Protein AF-A0A5B9FM69-F1 (afdb_monomer)

Nearest PDB structures (foldseek):
  6emp-assembly1_A  TM=1.936E-01  e=2.712E-01  Homo sapiens
  7oyc-assembly1_V2  TM=2.581E-01  e=1.590E+00  Xenopus laevis

Solvent-accessible surface area (backbone atoms only — not comparable to full-atom values): 10430 Å² total; per-residue (Å²): 132,83,83,48,47,67,58,38,28,52,36,34,48,50,35,44,76,70,70,47,62,25,69,78,75,75,26,69,88,43,74,47,33,52,59,26,55,71,66,40,82,90,51,69,82,88,54,52,73,71,35,48,50,43,25,50,40,35,50,46,31,46,75,73,72,38,68,29,69,78,78,74,30,68,92,44,74,45,33,51,54,25,49,53,42,49,52,41,26,75,75,71,75,44,74,71,78,62,87,50,73,85,74,39,82,86,81,60,91,82,66,69,64,59,101,43,70,69,42,41,32,72,72,72,45,77,88,51,101,70,85,51,86,51,57,43,76,45,72,48,93,60,79,42,60,42,94,92,44,74,90,43,79,40,54,66,51,73,40,44,61,92,47,41,63,70,72,54,59,80,123

Structure (mmCIF, N/CA/C/O backbone):
data_AF-A0A5B9FM69-F1
#
_entry.id   AF-A0A5B9FM69-F1
#
loop_
_atom_site.group_PDB
_atom_site.id
_atom_site.type_symbol
_atom_site.label_atom_id
_atom_site.label_alt_id
_atom_site.label_comp_id
_atom_site.label_asym_id
_atom_site.label_entity_id
_atom_site.label_seq_id
_atom_site.pdbx_PDB_ins_code
_atom_site.Cartn_x
_atom_site.Cartn_y
_atom_site.Cartn_z
_atom_site.occupancy
_atom_site.B_iso_or_equiv
_atom_site.auth_seq_id
_atom_site.auth_comp_id
_atom_site.auth_asym_id
_atom_site.auth_atom_id
_atom_site.pdbx_PDB_model_num
ATOM 1 N N . MET A 1 1 ? 23.611 -0.605 -6.144 1.00 62.72 1 MET A N 1
ATOM 2 C CA . MET A 1 1 ? 22.777 -1.787 -5.864 1.00 62.72 1 MET A CA 1
ATOM 3 C C . MET A 1 1 ? 22.839 -2.655 -7.096 1.00 62.72 1 MET A C 1
ATOM 5 O O . MET A 1 1 ? 22.660 -2.117 -8.184 1.00 62.72 1 MET A O 1
ATOM 9 N N . ASP A 1 2 ? 23.146 -3.936 -6.931 1.00 73.56 2 ASP A N 1
ATOM 10 C CA . ASP A 1 2 ? 23.176 -4.864 -8.056 1.00 73.56 2 ASP A CA 1
ATOM 11 C C . ASP A 1 2 ? 21.736 -5.282 -8.391 1.00 73.56 2 ASP A C 1
ATOM 13 O O . ASP A 1 2 ? 21.009 -5.719 -7.492 1.00 73.56 2 ASP A O 1
ATOM 17 N N . PRO A 1 3 ? 21.280 -5.110 -9.644 1.00 76.75 3 PRO A N 1
ATOM 18 C CA . PRO A 1 3 ? 19.911 -5.429 -10.019 1.00 76.75 3 PRO A CA 1
ATOM 19 C C . PRO A 1 3 ? 19.672 -6.933 -9.879 1.00 76.75 3 PRO A C 1
ATOM 21 O O . PRO A 1 3 ? 20.336 -7.754 -10.514 1.00 76.75 3 PRO A O 1
ATOM 24 N N . THR A 1 4 ? 18.703 -7.302 -9.043 1.00 87.75 4 THR A N 1
ATOM 25 C CA . THR A 1 4 ? 18.326 -8.704 -8.851 1.00 87.75 4 THR A CA 1
ATOM 26 C C . THR A 1 4 ? 17.656 -9.262 -10.116 1.00 87.75 4 THR A C 1
ATOM 28 O O . THR A 1 4 ? 17.087 -8.505 -10.912 1.00 87.75 4 THR A O 1
ATOM 31 N N . PRO A 1 5 ? 17.635 -10.593 -10.316 1.00 90.62 5 PRO A N 1
ATOM 32 C CA . PRO A 1 5 ? 16.958 -11.187 -11.471 1.00 90.62 5 PRO A CA 1
ATOM 33 C C . PRO A 1 5 ? 15.478 -10.792 -11.583 1.00 90.62 5 PRO A C 1
ATOM 35 O O . PRO A 1 5 ? 14.947 -10.670 -12.684 1.00 90.62 5 PRO A O 1
ATOM 38 N N . GLN A 1 6 ? 14.801 -10.557 -10.455 1.00 90.25 6 GLN A N 1
ATOM 39 C CA . GLN A 1 6 ? 13.401 -10.128 -10.426 1.00 90.25 6 GLN A CA 1
ATOM 40 C C . GLN A 1 6 ? 13.214 -8.716 -10.994 1.00 90.25 6 GLN A C 1
ATOM 42 O O . GLN A 1 6 ? 12.333 -8.509 -11.828 1.00 90.25 6 GLN A O 1
ATOM 47 N N . ILE A 1 7 ? 14.077 -7.778 -10.598 1.00 91.50 7 ILE A N 1
ATOM 48 C CA . ILE A 1 7 ? 14.124 -6.405 -11.123 1.00 91.50 7 ILE A CA 1
ATOM 49 C C . ILE A 1 7 ? 14.290 -6.441 -12.646 1.00 91.50 7 ILE A C 1
ATOM 51 O O . ILE A 1 7 ? 13.524 -5.818 -13.381 1.00 91.50 7 ILE A O 1
ATOM 55 N N . ILE A 1 8 ? 15.229 -7.255 -13.136 1.00 92.69 8 ILE A N 1
ATOM 56 C CA . ILE A 1 8 ? 15.493 -7.386 -14.573 1.00 92.69 8 ILE A CA 1
ATOM 57 C C . ILE A 1 8 ? 14.285 -7.982 -15.311 1.00 92.69 8 ILE A C 1
ATOM 59 O O . ILE A 1 8 ? 13.925 -7.483 -16.377 1.00 92.69 8 ILE A O 1
ATOM 63 N N . ARG A 1 9 ? 13.608 -8.995 -14.751 1.00 93.81 9 ARG A N 1
ATOM 64 C CA . ARG A 1 9 ? 12.388 -9.563 -15.357 1.00 93.81 9 ARG A CA 1
ATOM 65 C C . ARG A 1 9 ? 11.273 -8.533 -15.473 1.00 93.81 9 ARG A C 1
ATOM 67 O O . ARG A 1 9 ? 10.587 -8.500 -16.492 1.00 93.81 9 ARG A O 1
ATOM 74 N N . ILE A 1 10 ? 11.084 -7.699 -14.453 1.00 93.00 10 ILE A N 1
ATOM 75 C CA . ILE A 1 10 ? 10.063 -6.645 -14.469 1.00 93.00 10 ILE A CA 1
ATOM 76 C C . ILE A 1 10 ? 10.408 -5.586 -15.525 1.00 93.00 10 ILE A C 1
ATOM 78 O O . ILE A 1 10 ? 9.547 -5.238 -16.332 1.00 93.00 10 ILE A O 1
ATOM 82 N N . ALA A 1 11 ? 11.673 -5.173 -15.630 1.00 93.19 11 ALA A N 1
ATOM 83 C CA . ALA A 1 11 ? 12.121 -4.276 -16.698 1.00 93.19 11 ALA A CA 1
ATOM 84 C C . ALA A 1 11 ? 11.940 -4.889 -18.105 1.00 93.19 11 ALA A C 1
ATOM 86 O O . ALA A 1 11 ? 11.457 -4.226 -19.022 1.00 93.19 11 ALA A O 1
ATOM 87 N N . GLN A 1 12 ? 12.264 -6.174 -18.296 1.00 93.88 12 GLN A N 1
ATOM 88 C CA . GLN A 1 12 ? 12.031 -6.891 -19.560 1.00 93.88 12 GLN A CA 1
ATOM 89 C C . GLN A 1 12 ? 10.530 -6.993 -19.891 1.00 93.88 12 GLN A C 1
ATOM 91 O O . GLN A 1 12 ? 10.140 -6.835 -21.051 1.00 93.88 12 GLN A O 1
ATOM 96 N N . ARG A 1 13 ? 9.660 -7.209 -18.895 1.00 92.56 13 ARG A N 1
ATOM 97 C CA . ARG A 1 13 ? 8.199 -7.159 -19.086 1.00 92.56 13 ARG A CA 1
ATOM 98 C C . ARG A 1 13 ? 7.764 -5.786 -19.584 1.00 92.56 13 ARG A C 1
ATOM 100 O O . ARG A 1 13 ? 7.085 -5.713 -20.604 1.00 92.56 13 ARG A O 1
ATOM 107 N N . TYR A 1 14 ? 8.224 -4.717 -18.940 1.00 93.75 14 TYR A N 1
ATOM 108 C CA . TYR A 1 14 ? 7.918 -3.347 -19.350 1.00 93.75 14 TYR A CA 1
ATOM 109 C C . TYR A 1 14 ? 8.358 -3.044 -20.790 1.00 93.75 14 TYR A C 1
ATOM 111 O O . TYR A 1 14 ? 7.566 -2.587 -21.612 1.00 93.75 14 TYR A O 1
ATOM 119 N N . LEU A 1 15 ? 9.592 -3.399 -21.155 1.00 92.31 15 LEU A N 1
ATOM 120 C CA . LEU A 1 15 ? 10.103 -3.225 -22.520 1.00 92.31 15 LEU A CA 1
ATOM 121 C C . LEU A 1 15 ? 9.302 -4.023 -23.561 1.00 92.31 15 LEU A C 1
ATOM 123 O O . LEU A 1 15 ? 9.153 -3.592 -24.707 1.00 92.31 15 LEU A O 1
ATOM 127 N N . THR A 1 16 ? 8.772 -5.182 -23.171 1.00 92.88 16 THR A N 1
ATOM 128 C CA . THR A 1 16 ? 7.880 -5.981 -24.020 1.00 92.88 16 THR A CA 1
ATOM 129 C C . THR A 1 16 ? 6.528 -5.289 -24.201 1.00 92.88 16 THR A C 1
ATOM 131 O O . THR A 1 16 ? 6.047 -5.203 -25.330 1.00 92.88 16 THR A O 1
ATOM 134 N N . LEU A 1 17 ? 5.956 -4.712 -23.135 1.00 91.75 17 LEU A N 1
ATOM 135 C CA . LEU A 1 17 ? 4.724 -3.909 -23.201 1.00 91.75 17 LEU A CA 1
ATOM 136 C C . LEU A 1 17 ? 4.884 -2.692 -24.127 1.00 91.75 17 LEU A C 1
ATOM 138 O O . LEU A 1 17 ? 3.985 -2.384 -24.908 1.00 91.75 17 LEU A O 1
ATOM 142 N N . LYS A 1 18 ? 6.064 -2.062 -24.126 1.00 90.75 18 LYS A N 1
ATOM 143 C CA . LYS A 1 18 ? 6.427 -0.968 -25.044 1.00 90.75 18 LYS A CA 1
ATOM 144 C C . LYS A 1 18 ? 6.761 -1.416 -26.474 1.00 90.75 18 LYS A C 1
ATOM 146 O O . LYS A 1 18 ? 7.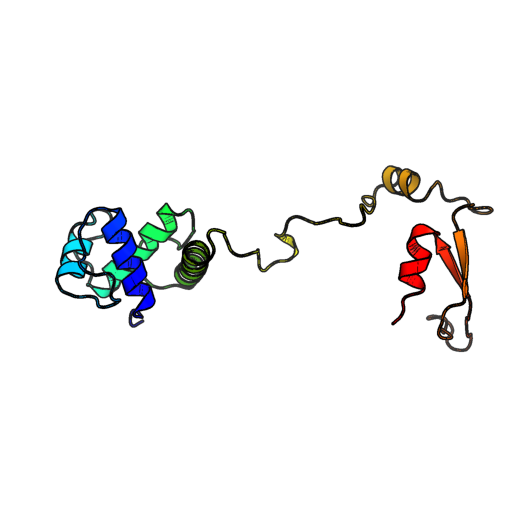116 -0.582 -27.302 1.00 90.75 18 LYS A O 1
ATOM 151 N N . LYS A 1 19 ? 6.638 -2.712 -26.793 1.00 90.62 19 LYS A N 1
ATOM 152 C CA . LYS A 1 19 ? 6.953 -3.307 -28.108 1.00 90.62 19 LYS A CA 1
ATOM 153 C C . LYS A 1 19 ? 8.417 -3.109 -28.544 1.00 90.62 19 LYS A C 1
ATOM 155 O O . LYS A 1 19 ? 8.713 -3.065 -29.737 1.00 90.62 19 LYS A O 1
ATOM 160 N N . LEU A 1 20 ? 9.351 -3.016 -27.590 1.00 89.06 20 LEU A N 1
ATOM 161 C CA . LEU A 1 20 ? 10.779 -2.765 -27.853 1.00 89.06 20 LEU A CA 1
ATOM 162 C C . LEU A 1 20 ? 11.635 -4.040 -27.973 1.00 89.06 20 LEU A C 1
ATOM 164 O O . LEU A 1 20 ? 12.820 -3.944 -28.297 1.00 89.06 20 LEU A O 1
ATOM 168 N N . ASN A 1 21 ? 11.031 -5.221 -27.789 1.00 85.31 21 ASN A N 1
ATOM 169 C CA . ASN A 1 21 ? 11.637 -6.550 -27.960 1.00 85.31 21 ASN A CA 1
ATOM 170 C C . ASN A 1 21 ? 12.972 -6.736 -27.205 1.00 85.31 21 ASN A C 1
ATOM 172 O O . ASN A 1 21 ? 14.023 -6.892 -27.834 1.00 85.31 21 ASN A O 1
ATOM 176 N N . PRO A 1 22 ? 12.952 -6.784 -25.861 1.00 85.31 22 PRO A N 1
ATOM 177 C CA . PRO A 1 22 ? 14.158 -6.976 -25.047 1.00 85.31 22 PRO A CA 1
ATOM 178 C C . PRO A 1 22 ? 14.765 -8.387 -25.155 1.00 85.31 22 PRO A C 1
ATOM 180 O O . PRO A 1 22 ? 15.900 -8.599 -24.737 1.00 85.31 22 PRO A O 1
ATOM 183 N N . GLY A 1 23 ? 14.043 -9.349 -25.736 1.00 88.00 23 GLY A N 1
ATOM 184 C CA . GLY A 1 23 ? 14.411 -10.763 -25.755 1.00 88.00 23 GLY A CA 1
ATOM 185 C C . GLY A 1 23 ? 13.541 -11.578 -24.800 1.00 88.00 23 GLY A C 1
ATOM 186 O O . GLY A 1 23 ? 12.386 -11.228 -24.569 1.00 88.00 23 GLY A O 1
ATOM 187 N N . ALA A 1 24 ? 14.084 -12.680 -24.281 1.00 88.62 24 ALA A N 1
ATOM 188 C CA . ALA A 1 24 ? 13.394 -13.504 -23.293 1.00 88.62 24 ALA A CA 1
ATOM 189 C C . ALA A 1 24 ? 13.312 -12.779 -21.938 1.00 88.62 24 ALA A C 1
ATOM 191 O O . ALA A 1 24 ? 14.230 -12.055 -21.564 1.00 88.62 24 ALA A O 1
ATOM 192 N N . ILE A 1 25 ? 12.220 -12.992 -21.199 1.00 89.69 25 ILE A N 1
ATOM 193 C CA . ILE A 1 25 ? 12.048 -12.491 -19.828 1.00 89.69 25 ILE A CA 1
ATOM 194 C C . ILE A 1 25 ? 12.681 -13.511 -18.873 1.00 89.69 25 ILE A C 1
ATOM 196 O O . ILE A 1 25 ? 11.998 -14.309 -18.233 1.00 89.69 25 ILE A O 1
ATOM 200 N N . ASP A 1 26 ? 14.007 -13.546 -18.845 1.00 87.81 26 ASP A N 1
ATOM 201 C CA . ASP A 1 26 ? 14.808 -14.516 -18.090 1.00 87.81 26 ASP A CA 1
ATOM 202 C C . ASP A 1 26 ? 15.371 -13.938 -16.780 1.00 87.81 26 ASP A C 1
ATOM 204 O O . ASP A 1 26 ? 15.633 -14.682 -15.828 1.00 87.81 26 ASP A O 1
ATOM 208 N N . GLY A 1 27 ? 15.450 -12.611 -16.669 1.00 88.75 27 GLY A N 1
ATOM 209 C CA . GLY A 1 27 ? 16.115 -11.919 -15.566 1.00 88.75 27 GLY A CA 1
ATOM 210 C C . GLY A 1 27 ? 17.607 -11.701 -15.793 1.00 88.75 27 GLY A C 1
ATOM 211 O O . GLY A 1 27 ? 18.320 -11.404 -14.839 1.00 88.75 27 GLY A O 1
ATOM 212 N N . ILE A 1 28 ? 18.082 -11.835 -17.034 1.00 88.88 28 ILE A N 1
ATOM 213 C CA . ILE A 1 28 ? 19.466 -11.576 -17.426 1.00 88.88 28 ILE A CA 1
ATOM 214 C C . ILE A 1 28 ? 19.502 -10.340 -18.327 1.00 88.88 28 ILE A C 1
ATOM 216 O O . ILE A 1 28 ? 18.934 -10.293 -19.421 1.00 88.88 28 ILE A O 1
ATOM 220 N N . ALA A 1 29 ? 20.214 -9.307 -17.882 1.00 86.19 29 ALA A N 1
ATOM 221 C CA . ALA A 1 29 ? 20.383 -8.083 -18.653 1.00 86.19 29 ALA A CA 1
ATOM 222 C C . ALA A 1 29 ? 21.442 -8.295 -19.753 1.00 86.19 29 ALA A C 1
ATOM 224 O O . ALA A 1 29 ? 22.621 -7.986 -19.590 1.00 86.19 29 ALA A O 1
ATOM 225 N N . GLY A 1 30 ? 21.021 -8.894 -20.871 1.00 86.88 30 GLY A N 1
ATOM 226 C CA . GLY A 1 30 ? 21.855 -9.118 -22.053 1.00 86.88 30 GLY A CA 1
ATOM 227 C C . GLY A 1 30 ? 21.866 -7.940 -23.037 1.00 86.88 30 GLY A C 1
ATOM 228 O O . GLY A 1 30 ? 21.148 -6.953 -22.883 1.00 86.88 30 GLY A O 1
ATOM 229 N N . LYS A 1 31 ? 22.637 -8.075 -24.129 1.00 88.56 31 LYS A N 1
ATOM 230 C CA . LYS A 1 31 ? 22.775 -7.042 -25.181 1.00 88.56 31 LYS A CA 1
ATOM 231 C C . LYS A 1 31 ? 21.433 -6.578 -25.766 1.00 88.56 31 LYS A C 1
ATOM 233 O O . LYS A 1 31 ? 21.276 -5.397 -26.054 1.00 88.56 31 LYS A O 1
ATOM 238 N N . LYS A 1 32 ? 20.468 -7.492 -25.936 1.00 89.81 32 LYS A N 1
ATOM 239 C CA . LYS A 1 32 ? 19.126 -7.169 -26.455 1.00 89.81 32 LYS A CA 1
ATOM 240 C C . LYS A 1 32 ? 18.324 -6.311 -25.474 1.00 89.81 32 LYS A C 1
ATOM 242 O O . LYS A 1 32 ? 17.722 -5.332 -25.900 1.00 89.81 32 LYS A O 1
ATOM 247 N N . THR A 1 33 ? 18.385 -6.622 -24.178 1.00 90.94 33 THR A N 1
ATOM 248 C CA . THR A 1 33 ? 17.751 -5.827 -23.120 1.00 90.94 33 THR A CA 1
ATOM 249 C C . THR A 1 33 ? 18.307 -4.404 -23.109 1.00 90.94 33 THR A C 1
ATOM 251 O O . THR A 1 33 ? 17.535 -3.453 -23.127 1.00 90.94 33 THR A O 1
ATOM 254 N N . TYR A 1 34 ? 19.633 -4.240 -23.179 1.00 89.00 34 TYR A N 1
ATOM 255 C CA . TYR A 1 34 ? 20.253 -2.910 -23.238 1.00 89.00 34 TYR A CA 1
ATOM 256 C C . TYR A 1 34 ? 19.900 -2.142 -24.514 1.00 89.00 34 TYR A C 1
ATOM 258 O O . TYR A 1 34 ? 19.537 -0.973 -24.437 1.00 89.00 34 TYR A O 1
ATOM 266 N N . ALA A 1 35 ? 19.897 -2.806 -25.673 1.00 89.69 35 ALA A N 1
ATOM 267 C CA . ALA A 1 35 ? 19.465 -2.184 -26.923 1.00 89.69 35 ALA A CA 1
ATOM 268 C C . ALA A 1 35 ? 17.984 -1.764 -26.897 1.00 89.69 35 ALA A C 1
ATOM 270 O O . ALA A 1 35 ? 17.610 -0.798 -27.556 1.00 89.69 35 ALA A O 1
ATOM 271 N N . ALA A 1 36 ? 17.132 -2.484 -26.163 1.00 90.19 36 ALA A N 1
ATOM 272 C CA . ALA A 1 36 ? 15.739 -2.101 -25.955 1.00 90.19 36 ALA A CA 1
ATOM 273 C C . ALA A 1 36 ? 15.611 -0.913 -24.987 1.00 90.19 36 ALA A C 1
ATOM 275 O O . ALA A 1 36 ? 14.819 -0.015 -25.253 1.00 90.19 36 ALA A O 1
ATOM 276 N N . LEU A 1 37 ? 16.425 -0.855 -23.926 1.00 89.88 37 LEU A N 1
ATOM 277 C CA . LEU A 1 37 ? 16.489 0.303 -23.023 1.00 89.88 37 LEU A CA 1
ATOM 278 C C . LEU A 1 37 ? 16.945 1.577 -23.746 1.00 89.88 37 LEU A C 1
ATOM 280 O O . LEU A 1 37 ? 16.394 2.641 -23.499 1.00 89.88 37 LEU A O 1
ATOM 284 N N . ASP A 1 38 ? 17.897 1.475 -24.676 1.00 88.56 38 ASP A N 1
ATOM 285 C CA . ASP A 1 38 ? 18.386 2.619 -25.463 1.00 88.56 38 ASP A CA 1
ATOM 286 C C . ASP A 1 38 ? 17.339 3.210 -26.422 1.00 88.56 38 ASP A C 1
ATOM 288 O O . ASP A 1 38 ? 17.516 4.324 -26.924 1.00 88.56 38 ASP A O 1
ATOM 292 N N . LYS A 1 39 ? 16.256 2.470 -26.691 1.00 88.69 39 LYS A N 1
ATOM 293 C CA . LYS A 1 39 ? 15.122 2.935 -27.500 1.00 88.69 39 LYS A CA 1
ATOM 294 C C . LYS A 1 39 ? 14.070 3.689 -26.684 1.00 88.69 39 LYS A C 1
ATOM 296 O O . LYS A 1 39 ? 13.180 4.275 -27.296 1.00 88.69 39 LYS A O 1
ATOM 301 N N . LEU A 1 40 ? 14.141 3.667 -25.350 1.00 87.62 40 LEU A N 1
ATOM 302 C CA . LEU A 1 40 ? 13.269 4.483 -24.504 1.00 87.62 40 LEU A CA 1
ATOM 303 C C . LEU A 1 40 ? 13.701 5.946 -24.625 1.00 87.62 40 LEU A C 1
ATOM 305 O O . LEU A 1 40 ? 14.827 6.300 -24.278 1.00 87.62 40 LEU A O 1
ATOM 309 N N . ASN A 1 41 ? 12.812 6.792 -25.142 1.00 85.81 41 ASN A N 1
ATOM 310 C CA . ASN A 1 41 ? 13.101 8.210 -25.368 1.00 85.81 41 ASN A CA 1
ATOM 311 C C . ASN A 1 41 ? 13.031 9.020 -24.069 1.00 85.81 41 ASN A C 1
ATOM 313 O O . ASN A 1 41 ? 13.635 10.085 -23.972 1.00 85.81 41 ASN A O 1
ATOM 317 N N . GLU A 1 42 ? 12.300 8.508 -23.081 1.00 87.38 42 GLU A N 1
ATOM 318 C CA . GLU A 1 42 ? 12.130 9.100 -21.758 1.00 87.38 42 GLU A CA 1
ATOM 319 C C . GLU A 1 42 ? 13.418 9.021 -20.921 1.00 87.38 42 GLU A C 1
ATOM 321 O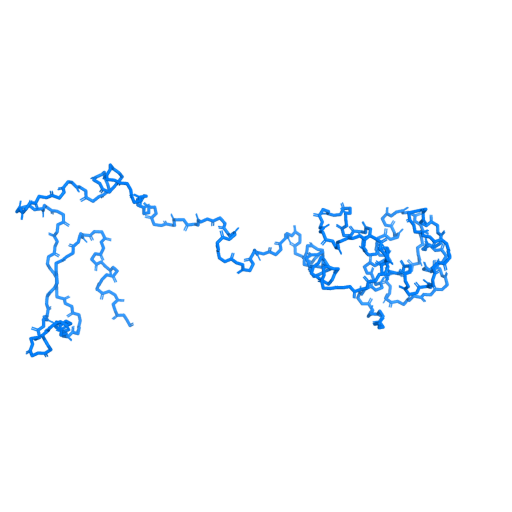 O . GLU A 1 42 ? 13.591 9.784 -19.972 1.00 87.38 42 GLU A O 1
ATOM 326 N N . LEU A 1 43 ? 14.342 8.116 -21.273 1.00 89.31 43 LEU A N 1
ATOM 327 C CA . LEU A 1 43 ? 15.594 7.911 -20.552 1.00 89.31 43 LEU A CA 1
ATOM 328 C C . LEU A 1 43 ? 16.775 8.607 -21.245 1.00 89.31 43 LEU A C 1
ATOM 330 O O . LEU A 1 43 ? 16.982 8.455 -22.453 1.00 89.31 43 LEU A O 1
ATOM 334 N N . PRO A 1 44 ? 17.643 9.307 -20.495 1.00 89.00 44 PRO A N 1
ATOM 335 C CA . PRO A 1 44 ? 18.851 9.884 -21.064 1.00 89.00 44 PRO A CA 1
ATOM 336 C C . PRO A 1 44 ? 19.804 8.819 -21.620 1.00 89.00 44 PRO A C 1
ATOM 338 O O . PRO A 1 44 ? 20.255 7.907 -20.921 1.00 89.00 44 PRO A O 1
ATOM 341 N N . LYS A 1 45 ? 20.209 8.987 -22.884 1.00 86.12 45 LYS A N 1
ATOM 342 C CA . LYS A 1 45 ? 21.147 8.072 -23.560 1.00 86.12 45 LYS A CA 1
ATOM 343 C C . LYS A 1 45 ? 22.525 8.012 -22.896 1.00 86.12 45 LYS A C 1
ATOM 345 O O . LYS A 1 45 ? 23.190 6.984 -23.002 1.00 86.12 45 LYS A O 1
ATOM 350 N N . SER A 1 46 ? 22.925 9.074 -22.193 1.00 88.12 46 SER A N 1
ATOM 351 C CA . SER A 1 46 ? 24.198 9.184 -21.467 1.00 88.12 46 SER A CA 1
ATOM 352 C C . SER A 1 46 ? 24.283 8.300 -20.219 1.00 88.12 46 SER A C 1
ATOM 354 O O . SER A 1 46 ? 25.367 8.128 -19.662 1.00 88.12 46 SER A O 1
ATOM 356 N N . TRP A 1 47 ? 23.161 7.748 -19.750 1.00 89.69 47 TRP A N 1
ATOM 357 C CA . TRP A 1 47 ? 23.148 6.914 -18.555 1.00 89.69 47 TRP A CA 1
ATOM 358 C C . TRP A 1 47 ? 23.804 5.553 -18.784 1.00 89.69 47 TRP A C 1
ATOM 360 O O . TRP A 1 47 ? 23.686 4.943 -19.850 1.00 89.69 47 TRP A O 1
ATOM 370 N N . LYS A 1 48 ? 24.463 5.058 -17.731 1.00 90.31 48 LYS A N 1
ATOM 371 C CA . LYS A 1 48 ? 24.985 3.690 -17.673 1.00 90.31 48 LYS A CA 1
ATOM 372 C C . LYS A 1 48 ? 23.846 2.670 -17.721 1.00 90.31 48 LYS A C 1
ATOM 374 O O . LYS A 1 48 ? 22.704 2.974 -17.377 1.00 90.31 48 LYS A O 1
ATOM 379 N N . ALA A 1 49 ? 24.191 1.453 -18.117 1.00 86.38 49 ALA A N 1
ATOM 380 C CA . ALA A 1 49 ? 23.274 0.333 -18.275 1.00 86.38 49 ALA A CA 1
ATOM 381 C C . ALA A 1 49 ? 22.429 0.053 -17.016 1.00 86.38 49 ALA A C 1
ATOM 383 O O . ALA A 1 49 ? 21.207 -0.065 -17.116 1.00 86.38 49 ALA A O 1
ATOM 384 N N . GLU A 1 50 ? 23.044 0.028 -15.829 1.00 87.19 50 GLU A N 1
ATOM 385 C CA . GLU A 1 50 ? 22.330 -0.228 -14.569 1.00 87.19 50 GLU A CA 1
ATOM 386 C C . GLU A 1 50 ? 21.357 0.907 -14.236 1.00 87.19 50 GLU A C 1
ATOM 388 O O . GLU A 1 50 ? 20.224 0.675 -13.823 1.00 87.19 50 GLU A O 1
ATOM 393 N N . ARG A 1 51 ? 21.773 2.153 -14.490 1.00 91.56 51 ARG A N 1
ATOM 394 C CA . ARG A 1 51 ? 20.944 3.342 -14.262 1.00 91.56 51 ARG A CA 1
ATOM 395 C C . ARG A 1 51 ? 19.725 3.371 -15.187 1.00 91.56 51 ARG A C 1
ATOM 397 O O . ARG A 1 51 ? 18.640 3.756 -14.761 1.00 91.56 51 ARG A O 1
ATOM 404 N N . LYS A 1 52 ? 19.878 2.923 -16.438 1.00 91.44 52 LYS A N 1
ATOM 405 C CA . LYS A 1 52 ? 18.761 2.779 -17.386 1.00 91.44 52 LYS A CA 1
ATOM 406 C C . LYS A 1 52 ? 17.766 1.703 -16.954 1.00 91.44 52 LYS A C 1
ATOM 408 O O . LYS A 1 52 ? 16.572 1.905 -17.134 1.00 91.44 52 LYS A O 1
ATOM 413 N N . LEU A 1 53 ? 18.231 0.597 -16.363 1.00 91.50 53 LEU A N 1
ATOM 414 C CA . LEU A 1 53 ? 17.339 -0.432 -15.813 1.00 91.50 53 LEU A CA 1
ATOM 415 C C . LEU A 1 53 ? 16.449 0.132 -14.703 1.00 91.50 53 LEU A C 1
ATOM 417 O O . LEU A 1 53 ? 15.237 -0.056 -14.745 1.00 91.50 53 LEU A O 1
ATOM 421 N N . VAL A 1 54 ? 17.039 0.857 -13.748 1.00 93.25 54 VAL A N 1
ATOM 422 C CA . VAL A 1 54 ? 16.274 1.501 -12.669 1.00 93.25 54 VAL A CA 1
ATOM 423 C C . VAL A 1 54 ? 15.309 2.542 -13.235 1.00 93.25 54 VAL A C 1
ATOM 425 O O . VAL A 1 54 ? 14.138 2.541 -12.874 1.00 93.25 54 VAL A O 1
ATOM 428 N N . GLY A 1 55 ? 15.759 3.371 -14.182 1.00 92.94 55 GLY A N 1
ATOM 429 C CA . GLY A 1 55 ? 14.899 4.359 -14.836 1.00 92.94 55 GLY A CA 1
ATOM 430 C C . GLY A 1 55 ? 13.707 3.732 -15.567 1.00 92.94 55 GLY A C 1
ATOM 431 O O . GLY A 1 55 ? 12.600 4.250 -15.490 1.00 92.94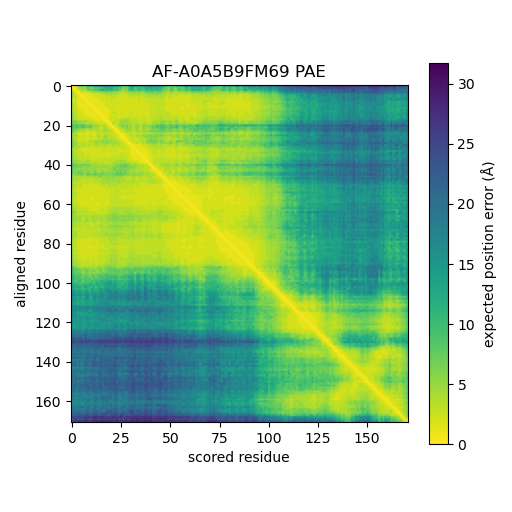 55 GLY A O 1
ATOM 432 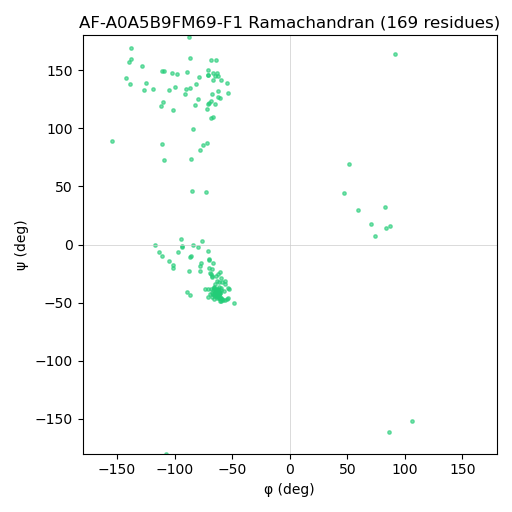N N . ALA A 1 56 ? 13.897 2.588 -16.230 1.00 93.81 56 ALA A N 1
ATOM 433 C CA . ALA A 1 56 ? 12.804 1.871 -16.886 1.00 93.81 56 ALA A CA 1
ATOM 434 C C . ALA A 1 56 ? 11.763 1.340 -15.888 1.00 93.81 56 ALA A C 1
ATOM 436 O O . ALA A 1 56 ? 10.576 1.315 -16.199 1.00 93.81 56 ALA A O 1
ATOM 437 N N . ILE A 1 57 ? 12.191 0.937 -14.690 1.00 94.56 57 ILE A N 1
ATOM 438 C CA . ILE A 1 57 ? 11.284 0.505 -13.620 1.00 94.56 57 ILE A CA 1
ATOM 439 C C . ILE A 1 57 ? 10.524 1.697 -13.046 1.00 94.56 57 ILE A C 1
ATOM 441 O O . ILE A 1 57 ? 9.306 1.624 -12.959 1.00 94.56 57 ILE A O 1
ATOM 445 N N . GLN A 1 58 ? 11.208 2.811 -12.774 1.00 95.19 58 GLN A N 1
ATOM 446 C CA . GLN A 1 58 ? 10.567 4.051 -12.322 1.00 95.19 58 GLN A CA 1
ATOM 447 C C . GLN A 1 58 ? 9.507 4.537 -13.328 1.00 95.19 58 GLN A C 1
ATOM 449 O O . GLN A 1 58 ? 8.417 4.945 -12.934 1.00 95.19 58 GLN A O 1
ATOM 454 N N . LEU A 1 59 ? 9.780 4.440 -14.636 1.00 94.75 59 LEU A N 1
ATOM 455 C CA . LEU A 1 59 ? 8.784 4.729 -15.676 1.00 94.75 59 LEU A CA 1
ATOM 456 C C . LEU A 1 59 ? 7.607 3.754 -15.631 1.00 94.75 59 LEU A C 1
ATOM 458 O O . LEU A 1 59 ? 6.455 4.171 -15.737 1.00 94.75 59 LEU A O 1
ATOM 462 N N . TYR A 1 60 ? 7.882 2.459 -15.460 1.00 94.81 60 TYR A N 1
ATOM 463 C CA . TYR A 1 60 ? 6.823 1.462 -15.383 1.00 94.81 60 TYR A CA 1
ATOM 464 C C . TYR A 1 60 ? 5.918 1.685 -14.167 1.00 94.81 60 TYR A C 1
ATOM 466 O O . TYR A 1 60 ? 4.697 1.658 -14.293 1.00 94.81 60 TYR A O 1
ATOM 474 N N . GLU A 1 61 ? 6.507 1.955 -13.006 1.00 94.31 61 GLU A N 1
ATOM 475 C CA . GLU A 1 61 ? 5.804 2.267 -11.762 1.00 94.31 61 GLU A CA 1
ATOM 476 C C . GLU A 1 61 ? 4.905 3.498 -11.926 1.00 94.31 61 GLU A C 1
ATOM 478 O O . GLU A 1 61 ? 3.721 3.421 -11.595 1.00 94.31 61 GLU A O 1
ATOM 483 N N . GLN A 1 62 ? 5.416 4.581 -12.528 1.00 94.00 62 GLN A N 1
ATOM 484 C CA . GLN A 1 62 ? 4.621 5.777 -12.835 1.00 94.00 62 GLN A CA 1
ATOM 485 C C . GLN A 1 62 ? 3.455 5.477 -13.788 1.00 94.00 62 GLN A C 1
ATOM 487 O O . GLN A 1 62 ? 2.343 5.955 -13.572 1.00 94.00 62 GLN A O 1
ATOM 492 N N . GLU A 1 63 ? 3.666 4.653 -14.818 1.00 92.50 63 GLU A N 1
ATOM 493 C CA . GLU A 1 63 ? 2.604 4.253 -15.753 1.00 92.50 63 GLU A CA 1
ATOM 494 C C . GLU A 1 63 ? 1.523 3.376 -15.116 1.00 92.50 63 GLU A C 1
ATOM 496 O O . GLU A 1 63 ? 0.386 3.368 -15.583 1.00 92.50 63 GLU A O 1
ATOM 501 N N . GLN A 1 64 ? 1.865 2.623 -14.071 1.00 91.56 64 GLN A N 1
ATOM 502 C CA . GLN A 1 64 ? 0.900 1.853 -13.284 1.00 91.56 64 GLN A CA 1
ATOM 503 C C . GLN A 1 64 ? 0.220 2.687 -12.185 1.00 91.56 64 GLN A C 1
ATOM 505 O O . GLN A 1 64 ? -0.640 2.169 -11.477 1.00 91.56 64 GLN A O 1
ATOM 510 N N . GLY A 1 65 ? 0.571 3.971 -12.052 1.00 90.88 65 GLY A N 1
ATOM 511 C CA . GLY A 1 65 ? -0.010 4.880 -11.064 1.00 90.88 65 GLY A CA 1
ATOM 512 C C . GLY A 1 65 ? 0.622 4.798 -9.672 1.00 90.88 65 GLY A C 1
ATOM 513 O O . GLY A 1 65 ? 0.047 5.326 -8.723 1.00 90.88 65 GLY A O 1
ATOM 514 N N . PHE A 1 66 ? 1.786 4.158 -9.529 1.00 92.44 66 PHE A N 1
ATOM 515 C CA . PHE A 1 66 ? 2.579 4.195 -8.298 1.00 92.44 66 PHE A CA 1
ATOM 516 C C . PHE A 1 66 ? 3.516 5.410 -8.287 1.00 92.44 66 PHE A C 1
ATOM 518 O O . PHE A 1 66 ? 3.821 5.989 -9.330 1.00 92.44 66 PHE A O 1
ATOM 525 N N . ASP A 1 67 ? 3.996 5.791 -7.100 1.00 92.3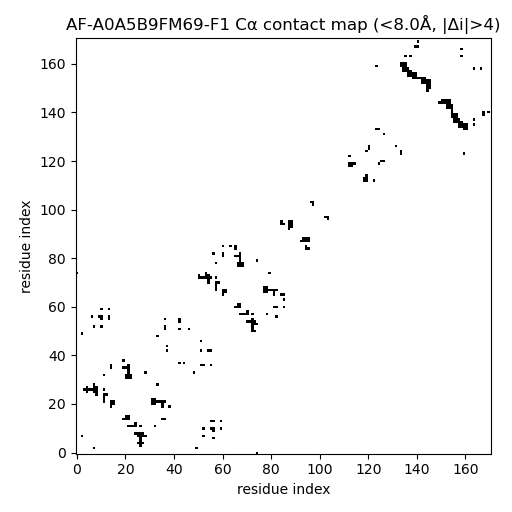1 67 ASP A N 1
ATOM 526 C CA . ASP A 1 67 ? 4.885 6.943 -6.920 1.00 92.31 67 ASP A CA 1
ATOM 527 C C . ASP A 1 67 ? 6.309 6.519 -6.515 1.00 92.31 67 ASP A C 1
ATOM 529 O O . ASP A 1 67 ? 6.654 6.495 -5.327 1.00 92.31 67 ASP A O 1
ATOM 533 N N . PRO A 1 68 ? 7.181 6.224 -7.493 1.00 92.06 68 PRO A N 1
ATOM 534 C CA . PRO A 1 68 ? 8.582 5.930 -7.221 1.00 92.06 68 PRO A CA 1
ATOM 535 C C . PRO A 1 68 ? 9.436 7.182 -6.986 1.00 92.06 68 PRO A C 1
ATOM 537 O O . PRO A 1 68 ? 10.629 7.056 -6.697 1.00 92.06 68 PRO A O 1
ATOM 540 N N . GLY A 1 69 ? 8.851 8.381 -7.095 1.00 92.00 69 GLY A N 1
ATOM 541 C CA . GLY A 1 69 ? 9.565 9.649 -7.183 1.00 92.00 69 GLY A CA 1
ATOM 542 C C . GLY A 1 69 ? 9.983 10.019 -8.616 1.00 92.00 69 GLY A C 1
ATOM 543 O O . GLY A 1 69 ? 9.408 9.522 -9.588 1.00 92.00 69 GLY A O 1
ATOM 544 N N . PRO A 1 70 ? 10.953 10.941 -8.769 1.00 92.25 70 PRO A N 1
ATOM 545 C CA . PRO A 1 70 ? 11.485 11.337 -10.072 1.00 92.25 70 PRO A CA 1
ATOM 546 C C . PRO A 1 70 ? 12.160 10.170 -10.801 1.00 92.25 70 PRO A C 1
ATOM 548 O O . PRO A 1 70 ? 12.848 9.364 -10.181 1.00 92.25 70 PRO A O 1
ATOM 551 N N . VAL A 1 71 ? 12.034 10.130 -12.130 1.00 93.19 71 VAL A N 1
ATOM 552 C CA . VAL A 1 71 ? 12.778 9.182 -12.972 1.00 93.19 71 VAL A CA 1
ATOM 553 C C . VAL A 1 71 ? 14.226 9.662 -13.088 1.00 93.19 71 VAL A C 1
ATOM 555 O O . VAL A 1 71 ? 14.587 10.402 -14.001 1.00 93.19 71 VAL A O 1
ATOM 558 N N . ASP A 1 72 ? 15.058 9.289 -12.122 1.00 91.56 72 ASP A N 1
ATOM 559 C CA . ASP A 1 72 ? 16.468 9.675 -12.017 1.00 91.56 72 ASP A CA 1
ATOM 560 C C . ASP A 1 72 ? 17.438 8.489 -12.185 1.00 91.56 72 ASP A C 1
ATOM 562 O O . ASP A 1 72 ? 18.659 8.682 -12.268 1.00 91.56 72 ASP A O 1
ATOM 566 N N . GLY A 1 73 ? 16.908 7.265 -12.275 1.00 91.38 73 GLY A N 1
ATOM 567 C CA . GLY A 1 73 ? 17.661 6.019 -12.364 1.00 91.38 73 GLY A CA 1
ATOM 568 C C . GLY A 1 73 ? 18.385 5.630 -11.070 1.00 91.38 73 GLY A C 1
ATOM 569 O O . GLY A 1 73 ? 19.317 4.824 -11.118 1.00 91.38 73 GLY A O 1
ATOM 570 N N . LEU A 1 74 ? 18.008 6.209 -9.927 1.00 92.62 74 LEU A N 1
ATOM 571 C CA . LEU A 1 74 ? 18.556 5.885 -8.613 1.00 92.62 74 LEU A CA 1
ATOM 572 C C . LEU A 1 74 ? 17.564 5.050 -7.803 1.00 92.62 74 LEU A C 1
ATOM 574 O O . LEU A 1 74 ? 16.386 5.367 -7.689 1.00 92.62 74 LEU A O 1
ATOM 578 N N . TRP A 1 75 ? 18.059 3.969 -7.203 1.00 92.50 75 TRP A N 1
ATOM 579 C CA . TRP A 1 75 ? 17.225 3.099 -6.381 1.00 92.50 75 TRP A CA 1
ATOM 580 C C . TRP A 1 75 ? 17.118 3.649 -4.955 1.00 92.50 75 TRP A C 1
ATOM 582 O O . TRP A 1 75 ? 18.035 3.478 -4.148 1.00 92.50 75 TRP A O 1
ATOM 592 N N . GLY A 1 76 ? 16.013 4.334 -4.661 1.00 92.62 76 GLY A N 1
ATOM 593 C CA . GLY A 1 76 ? 15.705 4.884 -3.338 1.00 92.62 76 GLY A CA 1
ATOM 594 C C . GLY A 1 76 ? 14.601 4.123 -2.600 1.00 92.62 76 GLY A C 1
ATOM 595 O O . GLY A 1 76 ? 14.010 3.183 -3.124 1.00 92.62 76 GLY A O 1
ATOM 596 N N . GLN A 1 77 ? 14.269 4.573 -1.384 1.00 92.62 77 GLN A N 1
ATOM 597 C CA . GLN A 1 77 ? 13.173 3.990 -0.590 1.00 92.62 77 GLN A CA 1
ATOM 598 C C . GLN A 1 77 ? 11.807 4.124 -1.281 1.00 92.62 77 GLN A C 1
ATOM 600 O O . GLN A 1 77 ? 11.001 3.203 -1.214 1.00 92.62 77 GLN A O 1
ATOM 605 N N . ARG A 1 78 ? 11.560 5.241 -1.983 1.00 93.31 78 ARG A N 1
ATOM 606 C CA . ARG A 1 78 ? 10.317 5.454 -2.749 1.00 93.31 78 ARG A CA 1
ATOM 607 C C . ARG A 1 78 ? 10.198 4.474 -3.912 1.00 93.31 78 ARG A C 1
ATOM 609 O O . ARG A 1 78 ? 9.171 3.828 -4.051 1.00 93.31 78 ARG A O 1
ATOM 616 N N . THR A 1 79 ? 11.275 4.305 -4.679 1.00 94.69 79 THR A N 1
ATOM 617 C CA . THR A 1 79 ? 11.346 3.311 -5.758 1.00 94.69 79 THR A CA 1
ATOM 618 C C . THR A 1 79 ? 11.175 1.894 -5.217 1.00 94.69 79 THR A C 1
ATOM 620 O O . THR A 1 79 ? 10.398 1.136 -5.769 1.00 94.69 79 THR A O 1
ATOM 623 N N . GLN A 1 80 ? 11.807 1.543 -4.089 1.00 94.12 80 GLN A N 1
ATOM 624 C CA . GLN A 1 80 ? 11.607 0.228 -3.467 1.00 94.12 80 GLN A CA 1
ATOM 625 C C . GLN A 1 80 ? 10.141 -0.009 -3.072 1.00 94.12 80 GLN A C 1
ATOM 627 O O . GLN A 1 80 ? 9.597 -1.068 -3.367 1.00 94.12 80 GLN A O 1
ATOM 632 N N . ALA A 1 81 ? 9.489 0.971 -2.441 1.00 92.56 81 ALA A N 1
ATOM 633 C CA . ALA A 1 81 ? 8.088 0.848 -2.049 1.00 92.56 81 ALA A CA 1
ATOM 634 C C . ALA A 1 81 ? 7.158 0.700 -3.268 1.00 92.56 81 ALA A C 1
ATOM 636 O O . ALA A 1 81 ? 6.290 -0.174 -3.275 1.00 92.56 81 ALA A O 1
ATOM 637 N N . ALA A 1 82 ? 7.367 1.506 -4.315 1.00 93.69 82 ALA A N 1
ATOM 638 C CA . ALA A 1 82 ? 6.623 1.400 -5.570 1.00 93.69 82 ALA A CA 1
ATOM 639 C C . ALA A 1 82 ? 6.859 0.045 -6.261 1.00 93.69 82 ALA A C 1
ATOM 641 O O . ALA A 1 82 ? 5.914 -0.570 -6.755 1.00 93.69 82 ALA A O 1
ATOM 642 N N . PHE A 1 83 ? 8.090 -0.465 -6.220 1.00 94.44 83 PHE A N 1
ATOM 643 C CA . PHE A 1 83 ? 8.454 -1.764 -6.775 1.00 94.44 83 PHE A CA 1
ATOM 644 C C . PHE A 1 83 ? 7.749 -2.919 -6.062 1.00 94.44 83 PHE A C 1
ATOM 646 O O . PHE A 1 83 ? 7.273 -3.859 -6.709 1.00 94.44 83 PHE A O 1
ATOM 653 N N . ASP A 1 84 ? 7.659 -2.853 -4.734 1.00 92.69 84 ASP A N 1
ATOM 654 C CA . ASP A 1 84 ? 6.969 -3.857 -3.926 1.00 92.69 84 ASP A CA 1
ATOM 655 C C . ASP A 1 84 ? 5.462 -3.851 -4.231 1.00 92.69 84 ASP A C 1
ATOM 657 O O . ASP A 1 84 ? 4.868 -4.912 -4.448 1.00 92.69 84 ASP A O 1
ATOM 661 N N . GLN A 1 85 ? 4.854 -2.664 -4.348 1.00 92.75 85 GLN A N 1
ATOM 662 C CA . GLN A 1 85 ? 3.451 -2.506 -4.746 1.00 92.75 85 GLN A CA 1
ATOM 663 C C . GLN A 1 85 ? 3.187 -3.026 -6.166 1.00 92.75 85 GLN A C 1
ATOM 665 O O . GLN A 1 85 ? 2.237 -3.782 -6.380 1.00 92.75 85 GLN A O 1
ATOM 670 N N . LEU A 1 86 ? 4.050 -2.683 -7.125 1.00 93.62 86 LEU A N 1
ATOM 671 C CA . LEU A 1 86 ? 3.973 -3.155 -8.506 1.00 93.62 86 LEU A CA 1
ATOM 672 C C . LEU A 1 86 ? 4.099 -4.679 -8.580 1.00 93.62 86 LEU A C 1
ATOM 674 O O . LEU A 1 86 ? 3.314 -5.342 -9.257 1.00 93.62 86 LEU A O 1
ATOM 678 N N . THR A 1 87 ? 5.067 -5.253 -7.866 1.00 93.06 87 THR A N 1
ATOM 679 C CA . THR A 1 87 ? 5.266 -6.705 -7.800 1.00 93.06 87 THR A CA 1
ATOM 680 C C . THR A 1 87 ? 4.032 -7.398 -7.231 1.00 93.06 87 THR A C 1
ATOM 682 O O . THR A 1 87 ? 3.583 -8.401 -7.789 1.00 93.06 87 THR A O 1
ATOM 685 N N . TYR A 1 88 ? 3.470 -6.858 -6.149 1.00 92.44 88 TYR A N 1
ATOM 686 C CA . TYR A 1 88 ? 2.259 -7.385 -5.531 1.00 92.44 88 TYR A CA 1
ATOM 687 C C . TYR A 1 88 ? 1.075 -7.339 -6.509 1.00 92.44 88 TYR A C 1
ATOM 689 O O . TYR A 1 88 ? 0.406 -8.351 -6.717 1.00 92.44 88 TYR A O 1
ATOM 697 N N . MET A 1 89 ? 0.884 -6.210 -7.196 1.00 93.00 89 MET A N 1
ATOM 698 C CA . MET A 1 89 ? -0.162 -6.048 -8.206 1.00 93.00 89 MET A CA 1
ATOM 699 C C . MET A 1 89 ? -0.012 -7.039 -9.366 1.00 93.00 89 MET A C 1
ATOM 701 O O . MET A 1 89 ? -0.995 -7.632 -9.801 1.00 93.00 89 MET A O 1
ATOM 705 N N . LEU A 1 90 ? 1.212 -7.279 -9.842 1.00 90.94 90 LEU A N 1
ATOM 706 C CA . LEU A 1 90 ? 1.476 -8.246 -10.911 1.00 90.94 90 LEU A CA 1
ATOM 707 C C . LEU A 1 90 ? 1.245 -9.705 -10.490 1.00 90.94 90 LEU A C 1
ATOM 709 O O . LEU A 1 90 ? 1.018 -10.547 -11.359 1.00 90.94 90 LEU A O 1
ATOM 713 N N . LEU A 1 91 ? 1.349 -10.018 -9.197 1.00 91.25 91 LEU A N 1
ATOM 714 C CA . LEU A 1 91 ? 1.179 -11.374 -8.674 1.00 91.25 91 LEU A CA 1
ATOM 715 C C . LEU A 1 91 ? -0.280 -11.681 -8.312 1.00 91.25 91 LEU A C 1
ATOM 717 O O . LEU A 1 91 ? -0.755 -12.777 -8.596 1.00 91.25 91 LEU A O 1
ATOM 721 N N . TYR A 1 92 ? -0.976 -10.721 -7.701 1.00 91.31 92 TYR A N 1
ATOM 722 C CA . TYR A 1 92 ? -2.314 -10.922 -7.136 1.00 91.31 92 TYR A CA 1
ATOM 723 C C . TYR A 1 92 ? -3.429 -10.188 -7.892 1.00 91.31 92 TYR A C 1
ATOM 725 O O . TYR A 1 92 ? -4.600 -10.427 -7.618 1.00 91.31 92 TYR A O 1
ATOM 733 N N . GLY A 1 93 ? -3.097 -9.298 -8.832 1.00 91.44 93 GLY A N 1
ATOM 734 C CA . GLY A 1 93 ? -4.077 -8.517 -9.596 1.00 91.44 93 GLY A CA 1
ATOM 735 C C . GLY A 1 93 ? -4.752 -7.387 -8.810 1.00 91.44 93 GLY A C 1
ATOM 736 O O . GLY A 1 93 ? -5.677 -6.765 -9.322 1.00 91.44 93 GLY A O 1
ATOM 737 N N . GLN A 1 94 ? -4.298 -7.111 -7.586 1.00 88.62 94 GLN A N 1
ATOM 738 C CA . GLN A 1 94 ? -4.826 -6.067 -6.704 1.00 88.62 94 GLN A CA 1
ATOM 739 C C . GLN A 1 94 ? -3.683 -5.357 -5.975 1.00 88.62 94 GLN A C 1
ATOM 741 O O . GLN A 1 94 ? -2.599 -5.923 -5.830 1.00 88.62 94 GLN A O 1
ATOM 746 N N . GLN A 1 95 ? -3.908 -4.124 -5.520 1.00 83.94 95 GLN A N 1
ATOM 747 C CA . GLN A 1 95 ? -2.934 -3.416 -4.687 1.00 83.94 95 GLN A CA 1
ATOM 748 C C . GLN A 1 95 ? -2.861 -4.041 -3.283 1.00 83.94 95 GLN A C 1
ATOM 750 O O . GLN A 1 95 ? -3.854 -4.605 -2.815 1.00 83.94 95 GLN A O 1
ATOM 755 N N . PRO A 1 96 ? -1.698 -3.979 -2.611 1.00 85.19 96 PRO A N 1
ATOM 756 C CA . PRO A 1 96 ? -1.594 -4.442 -1.236 1.00 85.19 96 PRO A CA 1
ATOM 757 C C . PRO A 1 96 ? -2.458 -3.574 -0.320 1.00 85.19 96 PRO A C 1
ATOM 759 O O . PRO A 1 96 ? -2.558 -2.361 -0.505 1.00 85.19 96 PRO A O 1
ATOM 762 N N . GLU A 1 97 ? -3.045 -4.206 0.692 1.00 83.19 97 GLU A N 1
ATOM 763 C CA . GLU A 1 97 ? -3.764 -3.503 1.753 1.00 83.19 97 GLU A CA 1
ATOM 764 C C . GLU A 1 97 ? -2.866 -2.432 2.398 1.00 83.19 97 GLU A C 1
ATOM 766 O O . GLU A 1 97 ? -1.685 -2.703 2.665 1.00 83.19 97 GLU A O 1
ATOM 771 N N . PRO A 1 98 ? -3.404 -1.239 2.709 1.00 84.88 98 PRO A N 1
ATOM 772 C CA . PRO A 1 98 ? -2.670 -0.237 3.461 1.00 84.88 98 PRO A CA 1
ATOM 773 C C . PRO A 1 98 ? -2.139 -0.814 4.777 1.00 84.88 98 PRO A C 1
ATOM 775 O O . PRO A 1 98 ? -2.864 -1.429 5.571 1.00 84.88 98 PRO A O 1
ATOM 778 N N . TRP A 1 99 ? -0.846 -0.604 5.032 1.00 80.25 99 TRP A N 1
ATOM 779 C CA . TRP A 1 99 ? -0.231 -1.027 6.291 1.00 80.25 99 TRP A CA 1
ATOM 780 C C . TRP A 1 99 ? -0.878 -0.311 7.487 1.00 80.25 99 TRP A C 1
ATOM 782 O O . TRP A 1 99 ? -1.143 -0.955 8.503 1.00 80.25 99 TRP A O 1
ATOM 792 N N . ARG A 1 100 ? -1.176 0.988 7.338 1.00 80.19 100 ARG A N 1
ATOM 793 C CA . ARG A 1 100 ? -1.839 1.817 8.350 1.00 80.19 100 ARG A CA 1
ATOM 794 C C . ARG A 1 100 ? -3.303 1.418 8.492 1.00 80.19 100 ARG A C 1
ATOM 796 O O . ARG A 1 100 ? -4.035 1.520 7.510 1.00 80.19 100 ARG A O 1
ATOM 803 N N . PRO A 1 101 ? -3.752 0.995 9.684 1.00 79.62 101 PRO A N 1
ATOM 804 C CA . PRO A 1 101 ? -5.163 0.723 9.928 1.00 79.62 101 PRO A CA 1
ATOM 805 C C . PRO A 1 101 ? -6.066 1.922 9.622 1.00 79.62 101 PRO A C 1
ATOM 807 O O . PRO A 1 101 ? -7.182 1.722 9.161 1.00 79.62 101 PRO A O 1
ATOM 810 N N . GLU A 1 102 ? -5.587 3.147 9.852 1.00 82.19 102 GLU A N 1
ATOM 811 C CA . GLU A 1 102 ? -6.332 4.383 9.597 1.00 82.19 102 GLU A CA 1
ATOM 812 C C . GLU A 1 102 ? -6.561 4.687 8.109 1.00 82.19 102 GLU A C 1
ATOM 814 O O . GLU A 1 102 ? -7.532 5.360 7.779 1.00 82.19 102 GLU A O 1
ATOM 819 N N . ASP A 1 103 ? -5.706 4.168 7.223 1.00 83.69 103 ASP A N 1
ATOM 820 C CA . ASP A 1 103 ? -5.843 4.326 5.770 1.00 83.69 103 ASP A CA 1
ATOM 821 C C . ASP A 1 103 ? -6.771 3.259 5.162 1.00 83.69 103 ASP A C 1
ATOM 823 O O . ASP A 1 103 ? -7.118 3.326 3.983 1.00 83.69 103 ASP A O 1
ATOM 827 N N . ARG A 1 104 ? -7.159 2.244 5.944 1.00 82.19 104 ARG A N 1
ATOM 828 C CA . ARG A 1 104 ? -8.123 1.229 5.510 1.00 82.19 104 ARG A CA 1
ATOM 829 C C . ARG A 1 104 ? -9.526 1.800 5.609 1.00 82.19 104 ARG A C 1
ATOM 831 O O . ARG A 1 104 ? -9.851 2.516 6.556 1.00 82.19 104 ARG A O 1
ATOM 838 N N . GLU A 1 105 ? -10.391 1.422 4.675 1.00 78.75 105 GLU A N 1
ATOM 839 C CA . GLU A 1 105 ? -11.804 1.754 4.811 1.00 78.75 105 GLU A CA 1
ATOM 840 C C . GLU A 1 105 ? -12.358 1.117 6.098 1.00 78.75 105 GLU A C 1
ATOM 842 O O . GLU A 1 105 ? -12.191 -0.089 6.317 1.00 78.75 105 GLU A O 1
ATOM 847 N N . PRO A 1 106 ? -12.989 1.903 6.989 1.00 78.12 106 PRO A N 1
ATOM 848 C CA . PRO A 1 106 ? -13.473 1.384 8.255 1.00 78.12 106 PRO A CA 1
ATOM 849 C C . PRO A 1 106 ? -14.610 0.392 8.004 1.00 78.12 106 PRO A C 1
ATOM 851 O O . PRO A 1 106 ? -15.726 0.765 7.646 1.00 78.12 106 PRO A O 1
ATOM 854 N N . VAL A 1 107 ? -14.344 -0.891 8.241 1.00 81.50 107 VAL A N 1
ATOM 855 C CA . VAL A 1 107 ? -15.376 -1.927 8.195 1.00 81.50 107 VAL A CA 1
ATOM 856 C C . VAL A 1 107 ? -16.118 -1.927 9.530 1.00 81.50 107 VAL A C 1
ATOM 858 O O . VAL A 1 107 ? -15.526 -2.162 10.584 1.00 81.50 107 VAL A O 1
ATOM 861 N N . ASN A 1 108 ? -17.429 -1.683 9.498 1.00 84.75 108 ASN A N 1
ATOM 862 C CA . ASN A 1 108 ? -18.303 -1.736 10.672 1.00 84.75 108 ASN A CA 1
ATOM 863 C C . ASN A 1 108 ? -19.232 -2.964 10.600 1.00 84.75 108 ASN A C 1
ATOM 865 O O . ASN A 1 108 ? -20.429 -2.815 10.346 1.00 84.75 108 ASN A O 1
ATOM 869 N N . PRO A 1 109 ? -18.713 -4.191 10.806 1.00 85.06 109 PRO A N 1
ATOM 870 C CA . PRO A 1 109 ? -19.478 -5.420 10.578 1.00 85.06 109 PRO A CA 1
ATOM 871 C C . PRO A 1 109 ? -20.686 -5.555 11.515 1.00 85.06 109 PRO A C 1
ATOM 873 O O . PRO A 1 109 ? -21.681 -6.175 11.159 1.00 85.06 109 PRO A O 1
ATOM 876 N N . ASN A 1 110 ? -20.618 -4.946 12.701 1.00 82.75 110 ASN A N 1
ATOM 877 C CA . ASN A 1 110 ? -21.692 -4.967 13.697 1.00 82.75 110 ASN A CA 1
ATOM 878 C C . ASN A 1 110 ? -22.623 -3.748 13.600 1.00 82.75 110 ASN A C 1
ATOM 880 O O . ASN A 1 110 ? -23.501 -3.580 14.447 1.00 82.75 110 ASN A O 1
ATOM 884 N N . ASN A 1 111 ? -22.418 -2.892 12.592 1.00 86.75 111 ASN A N 1
ATOM 885 C CA . ASN A 1 111 ? -23.173 -1.667 12.356 1.00 86.75 111 ASN A CA 1
ATOM 886 C C . ASN A 1 111 ? -23.341 -0.807 13.628 1.00 86.75 111 ASN A C 1
ATOM 888 O O . ASN A 1 111 ? -24.435 -0.338 13.952 1.00 86.75 111 ASN A O 1
ATOM 892 N N . TRP A 1 112 ? -22.250 -0.648 14.387 1.00 87.19 112 TRP A N 1
ATOM 893 C CA . TRP A 1 112 ? -22.210 0.189 15.582 1.00 87.19 112 TRP A CA 1
ATOM 894 C C . TRP A 1 112 ? -22.557 1.644 15.241 1.00 87.19 112 TRP A C 1
ATOM 896 O O . TRP A 1 112 ? -22.133 2.139 14.193 1.00 87.19 112 TRP A O 1
ATOM 906 N N . PRO A 1 113 ? -23.306 2.344 16.109 1.00 91.06 113 PRO A N 1
ATOM 907 C CA . PRO A 1 113 ? -23.696 3.722 15.858 1.00 91.06 113 PRO A CA 1
ATOM 908 C C . PRO A 1 113 ? -22.479 4.649 15.883 1.00 91.06 113 PRO A C 1
ATOM 910 O O . PRO A 1 113 ? -21.540 4.460 16.657 1.00 91.06 113 PRO A O 1
ATOM 913 N N . ILE A 1 114 ? -22.539 5.702 15.072 1.00 88.19 114 ILE A N 1
ATOM 914 C CA . ILE A 1 114 ? -21.604 6.828 15.148 1.00 88.19 114 ILE A CA 1
ATOM 915 C C . ILE A 1 114 ? -21.786 7.501 16.523 1.00 88.19 114 ILE A C 1
ATOM 917 O O . ILE A 1 114 ? -22.896 7.519 17.054 1.00 88.19 114 ILE A O 1
ATOM 921 N N . GLN A 1 115 ? -20.726 8.066 17.110 1.00 87.69 115 GLN A N 1
ATOM 922 C CA . GLN A 1 115 ? -20.750 8.710 18.438 1.00 87.69 115 GLN A CA 1
ATOM 923 C C . GLN A 1 115 ? -21.483 10.073 18.460 1.00 87.69 115 GLN A C 1
ATOM 925 O O . GLN A 1 115 ? -21.007 11.044 19.040 1.00 87.69 115 GLN A O 1
ATOM 930 N N . THR A 1 116 ? -22.653 10.169 17.828 1.00 92.38 116 THR A N 1
ATOM 931 C CA . THR A 1 116 ? -23.560 11.314 17.955 1.00 92.38 116 THR A CA 1
ATOM 932 C C . THR A 1 116 ? -24.708 10.962 18.893 1.00 92.38 116 THR A C 1
ATOM 934 O O . THR A 1 116 ? -25.158 9.816 18.931 1.00 92.38 116 THR A O 1
ATOM 937 N N . GLN A 1 117 ? -25.221 11.951 19.632 1.00 90.69 117 GLN A N 1
ATOM 938 C CA . GLN A 1 117 ? -26.317 11.735 20.584 1.00 90.69 117 GLN A CA 1
ATOM 939 C C . GLN A 1 117 ? -27.528 11.068 19.913 1.00 90.69 117 GLN A C 1
ATOM 941 O O . GLN A 1 117 ? -28.020 10.055 20.398 1.00 90.69 117 GLN A O 1
ATOM 946 N N . ALA A 1 118 ? -27.945 11.571 18.747 1.00 92.62 118 ALA A N 1
ATOM 947 C CA . ALA A 1 118 ? -29.082 11.032 18.006 1.00 92.62 118 ALA A CA 1
ATOM 948 C C . ALA A 1 118 ? -28.869 9.576 17.547 1.00 92.62 118 ALA A C 1
ATOM 950 O O . ALA A 1 118 ? -29.785 8.762 17.643 1.00 92.62 118 ALA A O 1
ATOM 951 N N . ALA A 1 119 ? -27.66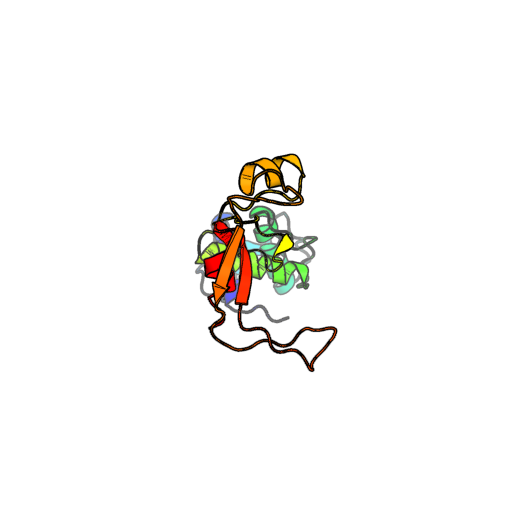7 9.220 17.075 1.00 91.94 119 ALA A N 1
ATOM 952 C CA . ALA A 1 119 ? -27.374 7.851 16.647 1.00 91.94 119 ALA A CA 1
ATOM 953 C C . ALA A 1 119 ? -27.293 6.883 17.838 1.00 91.94 119 ALA A C 1
ATOM 955 O O . ALA A 1 119 ? -27.781 5.755 17.754 1.00 91.94 119 ALA A O 1
ATOM 956 N N . LEU A 1 120 ? -26.726 7.329 18.964 1.00 91.25 120 LEU A N 1
ATOM 957 C CA . LEU A 1 120 ? -26.688 6.555 20.204 1.00 91.25 120 LEU A CA 1
ATOM 958 C C . LEU A 1 120 ? -28.094 6.333 20.769 1.00 91.25 120 LEU A C 1
ATOM 960 O O . LEU A 1 120 ? -28.427 5.205 21.123 1.00 91.25 120 LEU A O 1
ATOM 964 N N . GLU A 1 121 ? -28.937 7.364 20.796 1.00 91.06 121 GLU A N 1
ATOM 965 C CA . GLU A 1 121 ? -30.332 7.258 21.236 1.00 91.06 121 GLU A CA 1
ATOM 966 C C . GLU A 1 121 ? -31.160 6.359 20.315 1.00 91.06 121 GLU A C 1
ATOM 968 O O . GLU A 1 121 ? -31.957 5.558 20.800 1.00 91.06 121 GLU A O 1
ATOM 973 N N . ALA A 1 122 ? -30.945 6.423 18.999 1.00 88.81 122 ALA A N 1
ATOM 974 C CA . ALA A 1 122 ? -31.606 5.533 18.050 1.00 88.81 122 ALA A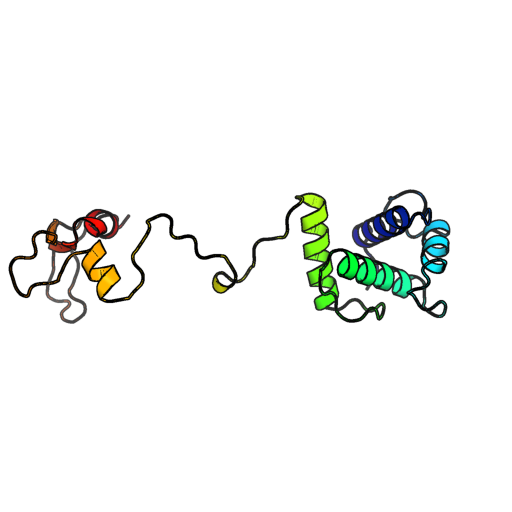 CA 1
ATOM 975 C C . ALA A 1 122 ? -31.176 4.067 18.232 1.00 88.81 122 ALA A C 1
ATOM 977 O O . ALA A 1 122 ? -31.991 3.153 18.103 1.00 88.81 122 ALA A O 1
ATOM 978 N N . PHE A 1 123 ? -29.900 3.822 18.545 1.00 89.94 123 PHE A N 1
ATOM 979 C CA . PHE A 1 123 ? -29.358 2.468 18.635 1.00 89.94 123 PHE A CA 1
ATOM 980 C C . PHE A 1 123 ? -29.541 1.811 20.011 1.00 89.94 123 PHE A C 1
ATOM 982 O O . PHE A 1 123 ? -29.881 0.623 20.074 1.00 89.94 123 PHE A O 1
ATOM 989 N N . TYR A 1 124 ? -29.295 2.545 21.098 1.00 87.12 124 TYR A N 1
ATOM 990 C CA . TYR A 1 124 ? -29.362 2.064 22.486 1.00 87.12 124 TYR A CA 1
ATOM 991 C C . TYR A 1 124 ? -30.650 2.482 23.213 1.00 87.12 124 TYR A C 1
ATOM 993 O O . TYR A 1 124 ? -31.021 1.880 24.224 1.00 87.12 124 TYR A O 1
ATOM 1001 N N . GLY A 1 125 ? -31.366 3.477 22.695 1.00 87.94 125 GLY A N 1
ATOM 1002 C CA . GLY A 1 125 ? -32.493 4.110 23.372 1.00 87.94 125 GLY A CA 1
ATOM 1003 C C . GLY A 1 125 ? -32.072 5.323 24.203 1.00 87.94 125 GLY A C 1
ATOM 1004 O O . GLY A 1 125 ? -30.902 5.523 24.526 1.00 87.94 125 GLY A O 1
ATOM 1005 N N . ILE A 1 126 ? -33.062 6.133 24.575 1.00 86.25 126 ILE A N 1
ATOM 1006 C CA . ILE A 1 126 ? -32.867 7.304 25.434 1.00 86.25 126 ILE A CA 1
ATOM 1007 C C . ILE A 1 126 ? -32.533 6.833 26.852 1.00 86.25 126 ILE A C 1
ATOM 1009 O O . ILE A 1 126 ? -33.329 6.131 27.484 1.00 86.25 126 ILE A O 1
ATOM 1013 N N . ALA A 1 127 ? -31.373 7.251 27.357 1.00 81.31 127 ALA A N 1
ATOM 1014 C CA . ALA A 1 127 ? -30.957 6.973 28.723 1.00 81.31 127 ALA A CA 1
ATOM 1015 C C . ALA A 1 127 ? -31.846 7.730 29.719 1.00 81.31 127 ALA A C 1
ATOM 1017 O O . ALA A 1 127 ? -31.965 8.954 29.679 1.00 81.31 127 ALA A O 1
ATOM 1018 N N . LYS A 1 128 ? -32.468 6.993 30.637 1.00 81.06 128 LYS A N 1
ATOM 1019 C CA . LYS A 1 128 ? -33.240 7.528 31.760 1.00 81.06 128 LYS A CA 1
ATOM 1020 C C . LYS A 1 128 ? -32.490 7.296 33.074 1.00 81.06 128 LYS A C 1
ATOM 1022 O O . LYS A 1 128 ? -31.812 6.276 33.201 1.00 81.06 128 LYS A O 1
ATOM 1027 N N . PRO A 1 129 ? -32.648 8.177 34.079 1.00 76.69 129 PRO A N 1
ATOM 1028 C CA . PRO A 1 129 ? -32.040 7.983 35.397 1.00 76.69 129 PRO A CA 1
ATOM 1029 C C . PRO A 1 129 ? -32.491 6.683 36.080 1.00 76.69 129 PRO A C 1
ATOM 1031 O O . PRO A 1 129 ? -31.728 6.073 36.820 1.00 76.69 129 PRO A O 1
ATOM 1034 N N . ILE A 1 130 ? -33.733 6.250 35.827 1.00 72.88 130 ILE A N 1
ATOM 1035 C CA . ILE A 1 130 ? -34.328 5.028 36.381 1.00 72.88 130 ILE A CA 1
ATOM 1036 C C . ILE A 1 130 ? -35.200 4.373 35.299 1.00 72.88 130 ILE A C 1
ATOM 1038 O O . ILE A 1 130 ? -35.869 5.063 34.528 1.00 72.88 130 ILE A O 1
ATOM 1042 N N . GLY A 1 131 ? -35.216 3.037 35.244 1.00 72.50 131 GLY A N 1
ATOM 1043 C CA . GLY A 1 131 ? -36.169 2.282 34.418 1.00 72.50 131 GLY A CA 1
ATOM 1044 C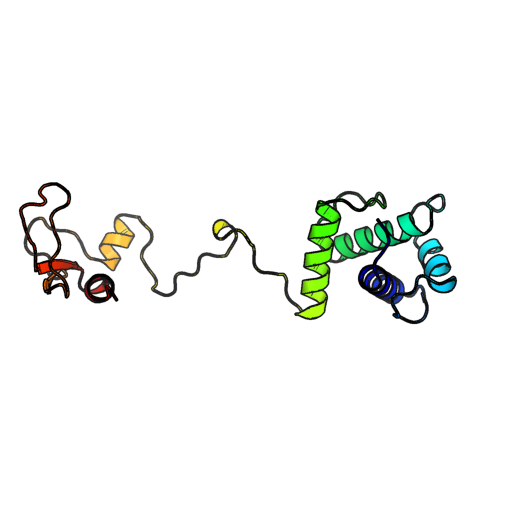 C . GLY A 1 131 ? -35.784 2.121 32.943 1.00 72.50 131 GLY A C 1
ATOM 1045 O O . GLY A 1 131 ? -36.662 2.068 32.078 1.00 72.50 131 GLY A O 1
ATOM 1046 N N . ASN A 1 132 ? -34.488 2.032 32.631 1.00 80.75 132 ASN A N 1
ATOM 1047 C CA . ASN A 1 132 ? -34.030 1.701 31.280 1.00 80.75 132 ASN A CA 1
ATOM 1048 C C . ASN A 1 132 ? -34.380 0.248 30.934 1.00 80.75 132 ASN A C 1
ATOM 1050 O O . ASN A 1 132 ? -33.747 -0.678 31.434 1.00 80.75 132 ASN A O 1
ATOM 1054 N N . LYS A 1 133 ? -35.353 0.048 30.036 1.00 79.88 133 LYS A N 1
ATOM 1055 C CA . LYS A 1 133 ? -35.815 -1.287 29.603 1.00 79.88 133 LYS A CA 1
ATOM 1056 C C . LYS A 1 133 ? -34.725 -2.136 28.936 1.00 79.88 133 LYS A C 1
ATOM 1058 O O . LYS A 1 133 ? -34.831 -3.355 28.928 1.00 79.88 133 LYS A O 1
ATOM 1063 N N . ASN A 1 134 ? -33.697 -1.495 28.382 1.00 86.12 134 ASN A N 1
ATOM 1064 C CA . ASN A 1 134 ? -32.652 -2.163 27.609 1.00 86.12 134 ASN A CA 1
ATOM 1065 C C . ASN A 1 134 ? -31.421 -2.555 28.444 1.00 86.12 134 ASN A C 1
ATOM 1067 O O . ASN A 1 134 ? -30.475 -3.124 27.895 1.00 86.12 134 ASN A O 1
ATOM 1071 N N . LEU A 1 135 ? -31.402 -2.235 29.743 1.00 87.25 135 LEU A N 1
ATOM 1072 C CA . LEU A 1 135 ? -30.339 -2.651 30.655 1.00 87.25 135 LEU A CA 1
ATOM 1073 C C . LEU A 1 135 ? -30.683 -4.000 31.283 1.00 87.25 135 LEU A C 1
ATOM 1075 O O . LEU A 1 135 ? -31.787 -4.205 31.780 1.00 87.25 135 LEU A O 1
ATOM 1079 N N . VAL A 1 136 ? -29.708 -4.902 31.290 1.00 87.75 136 VAL A N 1
ATOM 1080 C CA . VAL A 1 136 ? -29.813 -6.223 31.901 1.00 87.75 136 VAL A CA 1
ATOM 1081 C C . VAL A 1 136 ? -28.651 -6.429 32.863 1.00 87.75 136 VAL A C 1
ATOM 1083 O O . VAL A 1 136 ? -27.497 -6.149 32.534 1.00 87.75 136 VAL A O 1
ATOM 1086 N N . THR A 1 137 ? -28.963 -6.917 34.060 1.00 88.56 137 THR A N 1
ATOM 1087 C CA . THR A 1 137 ? -27.961 -7.357 35.032 1.00 88.56 137 THR A CA 1
ATOM 1088 C C . THR A 1 137 ? -27.682 -8.838 34.825 1.00 88.56 137 THR A C 1
ATOM 1090 O O . THR A 1 137 ? -28.610 -9.643 34.756 1.00 88.56 137 THR A O 1
ATOM 1093 N N . PHE A 1 138 ? -26.410 -9.206 34.722 1.00 87.81 138 PHE A N 1
ATOM 1094 C CA . PHE A 1 138 ? -25.980 -10.589 34.538 1.00 87.81 138 PHE A CA 1
ATOM 1095 C C . PHE A 1 138 ? -24.760 -10.904 35.401 1.00 87.81 138 PHE A C 1
ATOM 1097 O O . PHE A 1 138 ? -24.052 -10.005 35.861 1.00 87.81 138 PHE A O 1
ATOM 1104 N N . ASN A 1 139 ? -24.545 -12.197 35.638 1.00 87.81 139 ASN A N 1
ATOM 1105 C CA . ASN A 1 139 ? -23.392 -12.685 36.382 1.00 87.81 139 ASN A CA 1
ATOM 1106 C C . ASN A 1 139 ? -22.178 -12.752 35.455 1.00 87.81 139 ASN A C 1
ATOM 1108 O O . ASN A 1 139 ? -22.292 -13.205 34.315 1.00 87.81 139 ASN A O 1
ATOM 1112 N N . ILE A 1 140 ? -21.028 -12.332 35.963 1.00 85.88 140 ILE A N 1
ATOM 1113 C CA . ILE A 1 140 ? -19.743 -12.471 35.274 1.00 85.88 140 ILE A CA 1
ATOM 1114 C C . ILE A 1 140 ? -19.099 -13.817 35.634 1.00 85.88 140 ILE A C 1
ATOM 1116 O O . ILE A 1 140 ? -19.319 -14.312 36.741 1.00 85.88 140 ILE A O 1
ATOM 1120 N N . PRO A 1 141 ? -18.327 -14.431 34.719 1.00 84.69 141 PRO A N 1
ATOM 1121 C CA . PRO A 1 141 ? -17.732 -15.751 34.942 1.00 84.69 141 PRO A CA 1
ATOM 1122 C C . PRO A 1 141 ? -16.659 -15.751 36.038 1.00 84.69 141 PRO A C 1
ATOM 1124 O O . PRO A 1 141 ? -16.476 -16.763 36.710 1.00 84.69 141 PRO A O 1
ATOM 1127 N N . TYR A 1 142 ? -15.986 -14.616 36.244 1.00 84.19 142 TYR A N 1
ATOM 1128 C CA . TYR A 1 142 ? -14.937 -14.446 37.244 1.00 84.19 142 TYR A CA 1
ATOM 1129 C C . TYR A 1 142 ? -15.267 -13.259 38.156 1.00 84.19 142 TYR A C 1
ATOM 1131 O O . TYR A 1 142 ? -15.736 -12.237 37.645 1.00 84.19 142 TYR A O 1
ATOM 1139 N N . PRO A 1 143 ? -15.035 -13.357 39.478 1.00 86.44 143 PRO A N 1
ATOM 1140 C CA . PRO A 1 143 ? -15.208 -12.227 40.381 1.00 86.44 143 PRO A CA 1
ATOM 1141 C C . PRO A 1 143 ? -14.241 -11.099 39.998 1.00 86.44 143 PRO A C 1
ATOM 1143 O O . PRO A 1 143 ? -13.054 -11.331 39.775 1.00 86.44 143 PRO A O 1
ATOM 1146 N N . MET A 1 144 ? -14.759 -9.876 39.899 1.00 87.19 144 MET A N 1
ATOM 1147 C CA . MET A 1 144 ? -13.978 -8.679 39.580 1.00 87.19 144 MET A CA 1
ATOM 1148 C C . MET A 1 144 ? -13.886 -7.760 40.796 1.00 87.19 144 MET A C 1
ATOM 1150 O O . MET A 1 144 ? -14.814 -7.691 41.596 1.00 87.19 144 MET A O 1
ATOM 1154 N N . LEU A 1 145 ? -12.786 -7.017 40.909 1.00 90.31 145 LEU A N 1
ATOM 1155 C CA . LEU A 1 145 ? -12.598 -5.999 41.942 1.00 90.31 145 LEU A CA 1
ATOM 1156 C C . LEU A 1 145 ? -12.925 -4.609 41.396 1.00 90.31 145 LEU A C 1
ATOM 1158 O O . LEU A 1 145 ? -12.668 -4.313 40.226 1.00 90.31 145 LEU A O 1
ATOM 1162 N N . LEU A 1 146 ? -13.466 -3.732 42.243 1.00 88.69 146 LEU A N 1
ATOM 1163 C CA . LEU A 1 146 ? -13.626 -2.325 41.877 1.00 88.69 146 LEU A CA 1
ATOM 1164 C C . LEU A 1 146 ? -12.258 -1.648 41.755 1.00 88.69 146 LEU A C 1
ATOM 1166 O O . LEU A 1 146 ? -11.448 -1.689 42.676 1.00 88.69 146 LEU A O 1
ATOM 1170 N N . ALA A 1 147 ? -12.028 -0.949 40.641 1.00 86.88 147 ALA A N 1
ATOM 1171 C CA . ALA A 1 147 ? -10.752 -0.278 40.375 1.00 86.88 147 ALA A CA 1
ATOM 1172 C C . ALA A 1 147 ? -10.374 0.780 41.431 1.00 86.88 147 ALA A C 1
ATOM 1174 O O . ALA A 1 147 ? -9.195 1.021 41.664 1.00 86.88 147 ALA A O 1
ATOM 1175 N N . TRP A 1 148 ? -11.365 1.408 42.071 1.00 89.88 148 TRP A N 1
ATOM 1176 C CA . TRP A 1 148 ? -11.161 2.419 43.115 1.00 89.88 148 TRP A CA 1
ATOM 1177 C C . TRP A 1 148 ? -11.253 1.857 44.545 1.00 89.88 148 TRP A C 1
ATOM 1179 O O . TRP A 1 148 ? -10.988 2.589 45.494 1.00 89.88 148 TRP A O 1
ATOM 1189 N N . ASP A 1 149 ? -11.625 0.582 44.712 1.00 91.31 149 ASP A N 1
ATOM 1190 C CA . ASP A 1 149 ? -11.740 -0.096 46.008 1.00 91.31 149 ASP A CA 1
ATOM 1191 C C . ASP A 1 149 ? -11.563 -1.612 45.831 1.00 91.31 149 ASP A C 1
ATOM 1193 O O . ASP A 1 149 ? -12.519 -2.364 45.628 1.00 91.31 149 ASP A O 1
ATOM 1197 N N . THR A 1 150 ? -10.313 -2.067 45.911 1.00 88.44 150 THR A N 1
ATOM 1198 C CA . THR A 1 150 ? -9.941 -3.471 45.686 1.00 88.44 150 THR A CA 1
ATOM 1199 C C . THR A 1 150 ? -10.393 -4.412 46.800 1.00 88.44 150 THR A C 1
ATOM 1201 O O . THR A 1 150 ? -10.244 -5.621 46.660 1.00 88.44 150 THR A O 1
ATOM 1204 N N . SER A 1 151 ? -10.964 -3.894 47.893 1.00 90.12 151 SER A N 1
ATOM 1205 C CA . SER A 1 151 ? -11.556 -4.72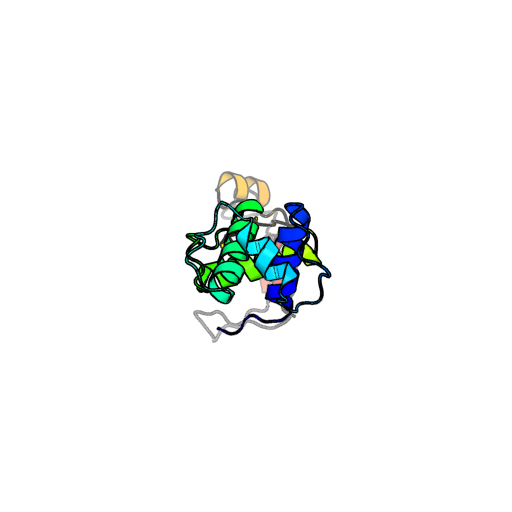9 48.944 1.00 90.12 151 SER A CA 1
ATOM 1206 C C . SER A 1 151 ? -12.932 -5.283 48.560 1.00 90.12 151 SER A C 1
ATOM 1208 O O . SER A 1 151 ? -13.425 -6.216 49.194 1.00 90.12 151 SER A O 1
ATOM 1210 N N . LYS A 1 152 ? -13.567 -4.717 47.524 1.00 88.31 152 LYS A N 1
ATOM 1211 C CA . LYS A 1 152 ? -14.915 -5.090 47.090 1.00 88.31 152 LYS A CA 1
ATOM 1212 C C . LYS A 1 152 ? -14.877 -5.992 45.870 1.00 88.31 152 LYS A C 1
ATOM 1214 O O . LYS A 1 152 ? -14.522 -5.558 44.774 1.00 88.31 152 LYS A O 1
ATOM 1219 N N . GLU A 1 153 ? -15.353 -7.215 46.065 1.00 88.31 153 GLU A N 1
ATOM 1220 C CA . GLU A 1 153 ? -15.631 -8.167 44.996 1.00 88.31 153 GLU A CA 1
ATOM 1221 C C . GLU A 1 153 ? -17.038 -7.974 44.426 1.00 88.31 153 GLU A C 1
ATOM 1223 O O . GLU A 1 153 ? -18.032 -7.835 45.144 1.00 88.31 153 GLU A O 1
ATOM 1228 N N . ILE A 1 154 ? -17.121 -7.992 43.102 1.00 87.62 154 ILE A N 1
ATOM 1229 C CA . ILE A 1 154 ? -18.347 -7.905 42.324 1.00 87.62 154 ILE A CA 1
ATOM 1230 C C . ILE A 1 154 ? -18.479 -9.178 41.504 1.00 87.62 154 ILE A C 1
ATOM 1232 O O . ILE A 1 154 ? -17.542 -9.612 40.843 1.00 87.62 154 ILE A O 1
ATOM 1236 N N . THR A 1 155 ? -19.679 -9.751 41.513 1.00 87.12 155 THR A N 1
ATOM 1237 C CA . THR A 1 155 ? -20.038 -10.952 40.740 1.00 87.12 155 THR A CA 1
ATOM 1238 C C . THR A 1 155 ? -21.134 -10.686 39.708 1.00 87.12 155 THR A C 1
ATOM 1240 O O . THR A 1 155 ? -21.525 -11.588 38.966 1.00 87.12 155 THR A O 1
ATOM 1243 N N . LYS A 1 156 ? -21.634 -9.443 39.629 1.00 88.94 156 LYS A N 1
ATOM 1244 C CA . LYS A 1 156 ? -22.713 -9.022 38.725 1.00 88.94 156 LYS A CA 1
ATOM 1245 C C . LYS A 1 156 ? -22.431 -7.660 38.116 1.00 88.94 156 LYS A C 1
ATOM 1247 O O . LYS A 1 156 ? -22.045 -6.741 38.830 1.00 88.94 156 LYS A O 1
ATOM 1252 N N . ILE A 1 157 ? -22.716 -7.509 36.828 1.00 88.75 157 ILE A N 1
ATOM 1253 C CA . ILE A 1 157 ? -22.636 -6.221 36.133 1.00 88.75 157 ILE A CA 1
ATOM 1254 C C . ILE A 1 157 ? -23.935 -5.942 35.384 1.00 88.75 157 ILE A C 1
ATOM 1256 O O . ILE A 1 157 ? -24.662 -6.862 35.004 1.00 88.75 157 ILE A O 1
ATOM 1260 N N . THR A 1 158 ? -24.229 -4.661 35.177 1.00 88.00 158 THR A N 1
ATOM 1261 C CA . THR A 1 158 ? -25.379 -4.211 34.390 1.00 88.00 158 THR A CA 1
ATOM 1262 C C . THR A 1 158 ? -24.873 -3.586 33.100 1.00 88.00 158 THR A C 1
ATOM 1264 O O . THR A 1 158 ? -24.097 -2.635 33.146 1.00 88.00 158 THR A O 1
ATOM 1267 N N . ALA A 1 159 ? -25.318 -4.100 31.955 1.00 87.25 159 ALA A N 1
ATOM 1268 C CA . ALA A 1 159 ? -24.977 -3.556 30.643 1.00 87.25 159 ALA A CA 1
ATOM 1269 C C . ALA A 1 159 ? -26.200 -3.535 29.720 1.00 87.25 159 ALA A C 1
ATOM 1271 O O . ALA A 1 159 ? -27.245 -4.114 30.021 1.00 87.25 159 ALA A O 1
ATOM 1272 N N . HIS A 1 160 ? -26.070 -2.864 28.578 1.00 87.94 160 HIS A N 1
ATOM 1273 C CA . HIS A 1 160 ? -27.098 -2.889 27.545 1.00 87.94 160 HIS A CA 1
ATOM 1274 C C . HIS A 1 160 ? -27.223 -4.296 26.939 1.00 87.94 160 HIS A C 1
ATOM 1276 O O . HIS A 1 160 ? -26.212 -4.952 26.692 1.00 87.94 160 HIS A O 1
ATOM 1282 N N . ILE A 1 161 ? -28.445 -4.739 26.629 1.00 88.00 161 ILE A N 1
ATOM 1283 C CA . ILE A 1 161 ? -28.726 -6.090 26.108 1.00 88.00 161 ILE A CA 1
ATOM 1284 C C . ILE A 1 161 ? -27.881 -6.460 24.876 1.00 88.00 161 ILE A C 1
ATOM 1286 O O . ILE A 1 161 ? -27.374 -7.570 24.798 1.00 88.00 161 ILE A O 1
ATOM 1290 N N . LYS A 1 162 ? -27.644 -5.504 23.966 1.00 85.31 162 LYS A N 1
ATOM 1291 C CA . LYS A 1 162 ? -26.782 -5.669 22.773 1.00 85.31 162 LYS A CA 1
ATOM 1292 C C . LYS A 1 162 ? -25.285 -5.852 23.075 1.00 85.31 162 LYS A C 1
ATOM 1294 O O . LYS A 1 162 ? -24.552 -6.310 22.212 1.00 85.31 162 LYS A O 1
ATOM 1299 N N . VAL A 1 163 ? -24.822 -5.440 24.256 1.00 84.94 163 VAL A N 1
ATOM 1300 C CA . VAL A 1 163 ? -23.402 -5.479 24.665 1.00 84.94 163 VAL A CA 1
ATOM 1301 C C . VAL A 1 163 ? -23.143 -6.614 25.660 1.00 84.94 163 VAL A C 1
ATOM 1303 O O . VAL A 1 163 ? -21.995 -6.991 25.883 1.00 84.94 163 VAL A O 1
ATOM 1306 N N . LYS A 1 164 ? -24.208 -7.187 26.236 1.00 84.25 164 LYS A N 1
ATOM 1307 C CA . LYS A 1 164 ? -24.144 -8.258 27.232 1.00 84.25 164 LYS A CA 1
ATOM 1308 C C . LYS A 1 164 ? -23.215 -9.391 26.800 1.00 84.25 164 LYS A C 1
ATOM 1310 O O . LYS A 1 164 ? -22.350 -9.767 27.579 1.00 84.25 164 LYS A O 1
ATOM 1315 N N . ASP A 1 165 ? -23.378 -9.915 25.588 1.00 81.81 165 ASP A N 1
ATOM 1316 C CA . ASP A 1 165 ? -22.629 -11.100 25.157 1.00 81.81 165 ASP A CA 1
ATOM 1317 C C . ASP A 1 165 ? -21.134 -10.796 24.990 1.00 81.81 165 ASP A C 1
ATOM 1319 O O . ASP A 1 165 ? -20.299 -11.583 25.432 1.00 81.81 165 ASP A O 1
ATOM 1323 N N . SER A 1 166 ? -20.781 -9.611 24.480 1.00 80.50 166 SER A N 1
ATOM 1324 C CA . SER A 1 166 ? -19.388 -9.147 24.426 1.00 80.50 166 SER A CA 1
ATOM 1325 C C . SER A 1 166 ? -18.782 -8.966 25.820 1.00 80.50 166 SER A C 1
ATOM 1327 O O . SER A 1 166 ? -17.627 -9.312 26.034 1.00 80.50 166 SER A O 1
ATOM 1329 N N . ALA A 1 167 ? -19.561 -8.452 26.777 1.00 75.62 167 ALA A N 1
ATOM 1330 C CA . ALA A 1 167 ? -19.121 -8.244 28.158 1.00 75.62 167 ALA A CA 1
ATOM 1331 C C . ALA A 1 167 ? -19.114 -9.534 29.002 1.00 75.62 167 ALA A C 1
ATOM 1333 O O . ALA A 1 167 ? -18.466 -9.585 30.043 1.00 75.62 167 ALA A O 1
ATOM 1334 N N . ALA A 1 168 ? -19.830 -10.576 28.580 1.00 70.00 168 ALA A N 1
ATOM 1335 C CA . ALA A 1 168 ? -19.807 -11.892 29.213 1.00 70.00 168 ALA A CA 1
ATOM 1336 C C . ALA A 1 168 ? -18.692 -12.793 28.653 1.00 70.00 168 ALA A C 1
ATOM 1338 O O . ALA A 1 168 ? -18.253 -13.717 29.335 1.00 70.00 168 ALA A O 1
ATOM 1339 N N . CYS A 1 169 ? -18.217 -12.524 27.433 1.00 60.31 169 CYS A N 1
ATOM 1340 C CA . CYS A 1 169 ? -17.216 -13.321 26.721 1.00 60.31 169 CYS A CA 1
ATOM 1341 C C . CYS A 1 169 ? -15.767 -12.944 27.089 1.00 60.31 169 CYS A C 1
ATOM 1343 O O . CYS A 1 169 ? -14.913 -12.807 26.214 1.00 60.31 169 CYS A O 1
ATOM 1345 N N . PHE A 1 170 ? -15.467 -12.796 28.381 1.00 58.06 170 PHE A N 1
ATOM 1346 C CA . PHE A 1 170 ? -14.080 -12.860 28.845 1.00 58.06 170 PHE A CA 1
ATOM 1347 C C . PHE A 1 170 ? -13.628 -14.327 28.748 1.00 58.06 170 PHE A C 1
ATOM 1349 O O . PHE A 1 170 ? -13.835 -15.107 29.679 1.00 58.06 170 PHE A O 1
ATOM 1356 N N . LYS A 1 171 ? -13.127 -14.720 27.572 1.00 47.97 171 LYS A N 1
ATOM 1357 C CA . LYS A 1 171 ? -12.408 -15.983 27.358 1.00 47.97 171 LYS A CA 1
ATOM 1358 C C . LYS A 1 171 ? -10.927 -15.800 27.636 1.00 47.97 171 LYS A C 1
ATOM 1360 O O . LYS A 1 171 ? -10.391 -14.753 27.213 1.00 47.97 171 LYS A O 1
#

Sequence (171 aa):
MDPTPQIIRIAQRYLTLKKLNPGAIDGIAGKKTYAALDKLNELPKSWKAERKLVGAIQLYEQEQGFDPGPVDGLWGQRTQAAFDQLTYMLLYGQQPEPWRPEDREPVNPNNWPIQTQAALEAFYGIAKPIGNKNLVTFNIPYPMLLAWDTSKEITKITAHIKVKDSAACFK

Radius of gyration: 29.73 Å; Cα contacts (8 Å, |Δi|>4): 182; chains: 1; bounding box: 61×28×77 Å

Secondary structure (DSSP, 8-state):
-PPPHHHHHHHHHHHHHTT------SS---HHHHHHHTT-TTS-TTS-HHHHHHHHHHHHHHHTT----S-SS---HHHHHHHHHHHHHHHHSSPPPPSSGGGS----TT-PPPSSHHHHHHHH----SS--TTEEEEEEEEEEEETTEEEEEEEEEEEETTTHHHHH---

Organism: NCBI:txid2602769

Foldseek 3Di:
DDQFLVLQLVLCVLLVVVVLCLDDSRSDNDPSVQSSLCPPPPDDNPDDSQLSSQLSLCVVLVVVVAPLDDSRSDDDPSSVVSVVQVVCCVVPVDGDDDPDPVPHDDDDPVCDFDPDPVRCCVVQNDDDPDDRPQKDKDFAPDWDADPVGRVDTDGIDIDGNVCVVVRNPPD

Mean predicted aligned error: 10.26 Å

pLDDT: mean 87.6, std 6.76, range [47.97, 95.19]